Protein AF-A0A1Z5L3X6-F1 (afdb_monomer)

Foldseek 3Di:
DVVVVDAAEDEAELACADPVRHGHCPVPLLVVLLVCVVVRHAEYEYHHPNHDLVCVVPSLVSNVVSNVVNVDHYHYHYPND

Organism: Ornithodoros moubata (NCBI:txid6938)

InterPro domains:
  IPR002241 Glycoside hydrolase, family 27 [PF16499] (1-81)
  IPR002241 Glycoside hydrolase, family 27 [PR00740] (32-49)
  IPR002241 Glycoside hydrolase, family 27 [PR00740] (59-77)
  IPR002241 Glycoside hydrolase, family 27 [PTHR11452] (1-81)
  IPR013785 Aldolase-type TIM barrel [G3DSA:3.20.20.70] (1-81)
  IPR017853 Glycoside hydrolase superfamily [SSF51445] (1-81)

Structure (mmCIF, N/CA/C/O backbone):
data_AF-A0A1Z5L3X6-F1
#
_entry.id   AF-A0A1Z5L3X6-F1
#
loop_
_atom_site.group_PDB
_atom_site.id
_atom_site.type_symbol
_atom_site.label_atom_id
_atom_site.label_alt_id
_atom_site.label_comp_id
_atom_site.label_asym_id
_atom_site.label_entity_id
_atom_site.label_seq_id
_atom_site.pdbx_PDB_ins_code
_atom_site.Cartn_x
_atom_site.Cartn_y
_atom_site.Cartn_z
_atom_site.occupancy
_atom_site.B_iso_or_equiv
_atom_site.auth_seq_id
_atom_site.auth_comp_id
_atom_site.auth_asym_id
_atom_site.auth_atom_id
_atom_site.pdbx_PDB_model_num
ATOM 1 N N . MET A 1 1 ? -6.155 -6.648 18.682 1.00 94.44 1 MET A N 1
ATOM 2 C CA . MET A 1 1 ? -5.481 -5.337 18.580 1.00 94.44 1 MET A CA 1
ATOM 3 C C . MET A 1 1 ? -6.510 -4.204 18.631 1.00 94.44 1 MET A C 1
ATOM 5 O O . MET A 1 1 ? -6.492 -3.497 19.630 1.00 94.44 1 MET A O 1
ATOM 9 N N . HIS A 1 2 ? -7.473 -4.105 17.697 1.00 97.69 2 HIS A N 1
ATOM 10 C CA . HIS A 1 2 ? -8.512 -3.049 17.737 1.00 97.69 2 HIS A CA 1
ATOM 11 C C . HIS A 1 2 ? -9.332 -3.033 19.033 1.00 97.69 2 HIS A C 1
ATOM 13 O O . HIS A 1 2 ? -9.605 -1.965 19.563 1.00 97.69 2 HIS A O 1
ATOM 19 N N . GLY A 1 3 ? -9.625 -4.198 19.627 1.00 98.06 3 GLY A N 1
ATOM 20 C CA . GLY A 1 3 ? -10.287 -4.286 20.942 1.00 98.06 3 GLY A CA 1
ATOM 21 C C . GLY A 1 3 ? -9.504 -3.672 22.117 1.00 98.06 3 GLY A C 1
ATOM 22 O O . GLY A 1 3 ? -10.022 -3.611 23.223 1.00 98.06 3 GLY A O 1
ATOM 23 N N . LYS A 1 4 ? -8.261 -3.224 21.893 1.00 98.00 4 LYS A N 1
ATOM 24 C CA . LYS A 1 4 ? -7.438 -2.467 22.851 1.00 98.00 4 LYS A CA 1
ATOM 25 C C . LYS A 1 4 ? -7.316 -0.976 22.480 1.00 98.00 4 LYS A C 1
ATOM 27 O O . LYS A 1 4 ? -6.465 -0.296 23.037 1.00 98.00 4 LYS A O 1
ATOM 32 N N . GLY A 1 5 ? -8.096 -0.477 21.516 1.00 97.94 5 GLY A N 1
ATOM 33 C CA . GLY A 1 5 ? -8.037 0.917 21.050 1.00 97.94 5 GLY A CA 1
ATOM 34 C C . GLY A 1 5 ? -6.821 1.264 20.178 1.00 97.94 5 GLY A C 1
ATOM 35 O O . GLY A 1 5 ? -6.555 2.438 19.943 1.00 97.94 5 GLY A O 1
ATOM 36 N N . LEU A 1 6 ? -6.072 0.263 19.706 1.00 98.38 6 LEU A N 1
ATOM 37 C CA . LEU A 1 6 ? -4.910 0.442 18.827 1.00 98.38 6 LEU A CA 1
ATOM 38 C C . LEU A 1 6 ? -5.305 0.329 17.342 1.00 98.38 6 LEU A C 1
ATOM 40 O O . LEU A 1 6 ? -6.412 -0.111 17.025 1.00 98.38 6 LEU A O 1
ATOM 44 N N . LYS A 1 7 ? -4.377 0.687 16.442 1.00 98.44 7 LYS A N 1
ATOM 45 C CA . LYS A 1 7 ? -4.495 0.575 14.975 1.00 98.44 7 LYS A CA 1
ATOM 46 C C . LYS A 1 7 ? -3.455 -0.393 14.390 1.00 98.44 7 LYS A C 1
ATOM 48 O O . LYS A 1 7 ? -2.368 -0.530 14.952 1.00 98.44 7 LYS A O 1
ATOM 53 N N . LEU A 1 8 ? -3.781 -1.064 13.281 1.00 98.62 8 LEU A N 1
ATOM 54 C CA . LEU A 1 8 ? -2.912 -2.034 12.601 1.00 98.62 8 LEU A CA 1
ATOM 55 C C . LEU A 1 8 ? -2.157 -1.381 11.443 1.00 98.62 8 LEU A C 1
ATOM 57 O O . LEU A 1 8 ? -2.781 -0.931 10.485 1.00 98.62 8 LEU A O 1
ATOM 61 N N . GLY A 1 9 ? -0.828 -1.410 11.490 1.00 98.62 9 GLY A N 1
ATOM 62 C CA . GLY A 1 9 ? 0.013 -1.141 10.324 1.00 98.62 9 GLY A CA 1
ATOM 63 C C . GLY A 1 9 ? 0.443 -2.431 9.632 1.00 98.62 9 GLY A C 1
ATOM 64 O O . GLY A 1 9 ? 0.714 -3.428 10.303 1.00 98.62 9 GLY A O 1
ATOM 65 N N . ILE A 1 10 ? 0.533 -2.400 8.304 1.00 98.81 10 ILE A N 1
ATOM 66 C CA . ILE A 1 10 ? 1.127 -3.463 7.489 1.00 98.81 10 ILE A CA 1
ATOM 67 C C . ILE A 1 10 ? 2.175 -2.889 6.528 1.00 98.81 10 ILE A C 1
ATOM 69 O O . ILE A 1 10 ? 2.293 -1.675 6.349 1.00 98.81 10 ILE A O 1
ATOM 73 N N . TYR A 1 11 ? 2.951 -3.786 5.931 1.00 98.81 11 TYR A N 1
ATOM 74 C CA . TYR A 1 11 ? 4.038 -3.485 5.016 1.00 98.81 11 TYR A CA 1
ATOM 75 C C . TYR A 1 11 ? 3.811 -4.169 3.668 1.00 98.81 11 TYR A C 1
ATOM 77 O O . TYR A 1 11 ? 3.441 -5.345 3.625 1.00 98.81 11 TYR A O 1
ATOM 85 N N . GLN A 1 12 ? 4.100 -3.447 2.590 1.00 98.75 12 GLN A N 1
ATOM 86 C CA . GLN A 1 12 ? 4.296 -4.011 1.260 1.00 98.75 12 GLN A CA 1
ATOM 87 C C . GLN A 1 12 ? 5.321 -3.192 0.464 1.00 98.75 12 GLN A C 1
ATOM 89 O O . GLN A 1 12 ? 5.863 -2.209 0.963 1.00 98.75 12 G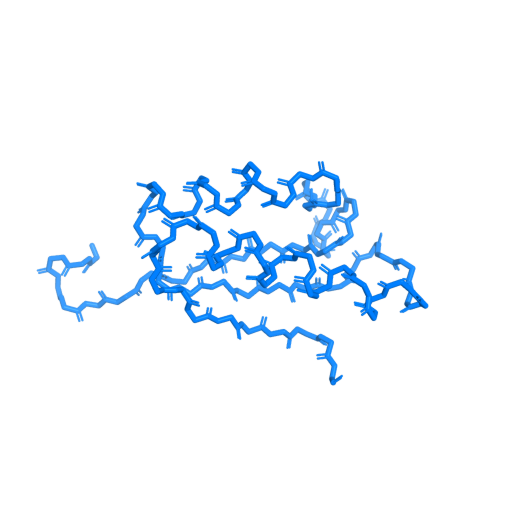LN A O 1
ATOM 94 N N . ASP A 1 13 ? 5.596 -3.609 -0.767 1.00 98.75 13 ASP A N 1
ATOM 95 C CA . ASP A 1 13 ? 6.559 -2.989 -1.672 1.00 98.75 13 ASP A CA 1
ATOM 96 C C . ASP A 1 13 ? 5.911 -2.725 -3.039 1.00 98.75 13 ASP A C 1
ATOM 98 O O . ASP A 1 13 ? 5.121 -3.541 -3.523 1.00 98.75 13 ASP A O 1
ATOM 102 N N . CYS A 1 14 ? 6.219 -1.586 -3.660 1.00 98.19 14 CYS A N 1
ATOM 103 C CA . CYS A 1 14 ? 5.714 -1.242 -4.982 1.00 98.19 14 CYS A CA 1
ATOM 104 C C . CYS A 1 14 ? 6.404 -2.030 -6.108 1.00 98.19 14 CYS A C 1
ATOM 106 O O . CYS A 1 14 ? 5.857 -2.103 -7.205 1.00 98.19 14 CYS A O 1
ATOM 108 N N . GLY A 1 15 ? 7.559 -2.648 -5.858 1.00 98.00 15 GLY A N 1
ATOM 109 C CA . GLY A 1 15 ? 8.251 -3.519 -6.802 1.00 98.00 15 GLY A CA 1
ATOM 110 C C . GLY A 1 15 ? 7.690 -4.941 -6.873 1.00 98.00 15 GLY A C 1
ATOM 111 O O . GLY A 1 15 ? 6.647 -5.275 -6.310 1.00 98.00 15 GLY A O 1
ATOM 112 N N . PHE A 1 16 ? 8.400 -5.817 -7.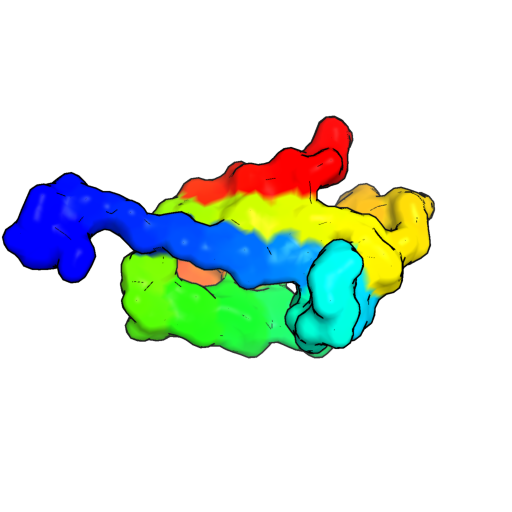592 1.00 97.88 16 PHE A N 1
ATOM 113 C CA . PHE A 1 16 ? 8.012 -7.232 -7.734 1.00 97.88 16 PHE A CA 1
ATOM 114 C C . PHE A 1 16 ? 8.420 -8.102 -6.530 1.00 97.88 16 PHE A C 1
ATOM 116 O O . PHE A 1 16 ? 7.958 -9.238 -6.395 1.00 97.88 16 PHE A O 1
ATOM 123 N N . LYS A 1 17 ? 9.279 -7.584 -5.645 1.00 98.56 17 LYS A N 1
ATOM 124 C CA . LYS A 1 17 ? 9.666 -8.197 -4.370 1.00 98.56 17 LYS A CA 1
ATOM 125 C C . LYS A 1 17 ? 9.797 -7.124 -3.303 1.00 98.56 17 LYS A C 1
ATOM 127 O O . LYS A 1 17 ? 10.178 -6.005 -3.613 1.00 98.56 17 LYS A O 1
ATOM 132 N N . THR A 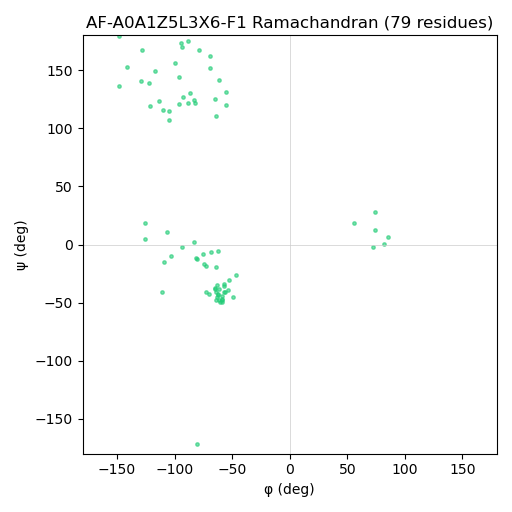1 18 ? 9.581 -7.497 -2.050 1.00 98.69 18 THR A N 1
ATOM 133 C CA . THR A 1 18 ? 9.991 -6.667 -0.917 1.00 98.69 18 THR A CA 1
ATOM 134 C C . THR A 1 18 ? 11.506 -6.628 -0.792 1.00 98.69 18 THR A C 1
ATOM 136 O O . THR A 1 18 ? 12.193 -7.538 -1.262 1.00 98.69 18 THR A O 1
ATOM 139 N N . CYS A 1 19 ? 12.046 -5.651 -0.063 1.00 98.19 19 CYS A N 1
ATOM 140 C CA . CYS A 1 19 ? 13.478 -5.602 0.256 1.00 98.19 19 CYS A CA 1
ATOM 141 C C . CYS A 1 19 ? 14.005 -6.911 0.888 1.00 98.19 19 CYS A C 1
ATOM 143 O O . CYS A 1 19 ? 15.153 -7.288 0.665 1.00 98.19 19 CYS A O 1
ATOM 145 N N . GLY A 1 20 ? 13.156 -7.640 1.627 1.00 98.31 20 GLY A N 1
ATOM 146 C CA . GLY A 1 20 ? 13.469 -8.947 2.220 1.00 98.31 20 GLY A CA 1
ATOM 147 C C . GLY A 1 20 ? 13.312 -10.154 1.283 1.00 98.31 20 GLY A C 1
ATOM 148 O O . GLY A 1 20 ? 13.485 -11.283 1.728 1.00 98.31 20 GLY A O 1
ATOM 149 N N . GLY A 1 21 ? 12.959 -9.947 0.012 1.00 98.31 21 GLY A N 1
ATOM 150 C CA . GLY A 1 21 ? 12.816 -11.002 -0.997 1.00 98.31 21 GLY A CA 1
ATOM 151 C C . GLY A 1 21 ? 11.450 -11.701 -1.041 1.00 98.31 21 GLY A C 1
ATOM 152 O O . GLY A 1 21 ? 11.294 -12.656 -1.803 1.00 98.31 21 GLY A O 1
ATOM 153 N N . TYR A 1 22 ? 10.466 -11.233 -0.269 1.00 98.69 22 TYR A N 1
ATOM 154 C CA . TYR A 1 22 ? 9.081 -11.730 -0.295 1.00 98.69 22 TYR A CA 1
ATOM 155 C C . TYR A 1 22 ? 8.305 -11.152 -1.494 1.00 98.69 22 TYR A C 1
ATOM 157 O O . TYR A 1 22 ? 8.797 -10.209 -2.111 1.00 98.69 22 TYR A O 1
ATOM 165 N N . PRO A 1 23 ? 7.110 -11.668 -1.844 1.00 98.69 23 PRO A N 1
ATOM 166 C CA . PRO A 1 23 ? 6.301 -11.113 -2.934 1.00 98.69 23 PRO A CA 1
ATOM 167 C C . PRO A 1 23 ? 6.005 -9.614 -2.761 1.00 98.69 23 PRO A C 1
ATOM 169 O O . PRO A 1 23 ? 5.601 -9.189 -1.675 1.00 98.69 23 PRO A O 1
ATOM 172 N N . GLY A 1 24 ? 6.236 -8.839 -3.825 1.00 98.56 24 GLY A N 1
ATOM 173 C CA . GLY A 1 24 ? 5.874 -7.422 -3.931 1.00 98.56 24 GLY A CA 1
ATOM 174 C C . GLY A 1 24 ? 4.512 -7.215 -4.608 1.00 98.56 24 GLY A C 1
ATOM 175 O O . GLY A 1 24 ? 3.925 -8.168 -5.121 1.00 98.56 24 GLY A O 1
ATOM 176 N N . SER A 1 25 ? 4.022 -5.973 -4.626 1.00 98.50 25 SER A N 1
ATOM 177 C CA . SER A 1 25 ? 2.661 -5.636 -5.080 1.00 98.50 25 SER A CA 1
ATOM 178 C C . SER A 1 25 ? 2.557 -5.237 -6.561 1.00 98.50 25 SER A C 1
ATOM 180 O O . SER A 1 25 ? 1.456 -4.950 -7.035 1.00 98.50 25 SER A O 1
ATOM 182 N N . LEU A 1 26 ? 3.665 -5.185 -7.316 1.00 98.12 26 LEU A N 1
ATOM 183 C CA . LEU A 1 26 ? 3.644 -4.779 -8.730 1.00 98.12 26 LEU A CA 1
ATOM 184 C C . LEU A 1 26 ? 2.671 -5.645 -9.553 1.00 98.12 26 LEU A C 1
ATOM 186 O O . LEU A 1 26 ? 2.830 -6.861 -9.641 1.00 98.12 26 LEU A O 1
ATOM 190 N N . GLY A 1 27 ? 1.666 -5.011 -10.168 1.00 97.25 27 GLY A N 1
ATOM 191 C CA . GLY A 1 27 ? 0.602 -5.691 -10.924 1.00 97.25 27 GLY A CA 1
ATOM 192 C C . GLY A 1 27 ? -0.543 -6.265 -10.073 1.00 97.25 27 GLY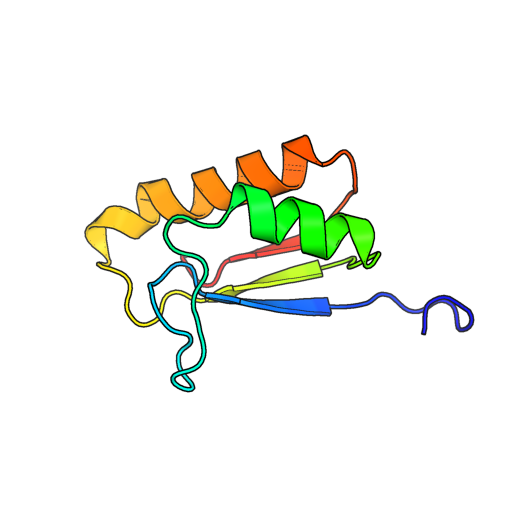 A C 1
ATOM 193 O O . GLY A 1 27 ? -1.488 -6.832 -10.622 1.00 97.25 27 GLY A O 1
ATOM 194 N N . HIS A 1 28 ? -0.496 -6.097 -8.748 1.00 98.44 28 HIS A N 1
ATOM 195 C CA . HIS A 1 28 ? -1.473 -6.634 -7.794 1.00 98.44 28 HIS A CA 1
ATOM 196 C C . HIS A 1 28 ? -2.095 -5.578 -6.861 1.00 98.44 28 HIS A C 1
ATOM 198 O O . HIS A 1 28 ? -2.930 -5.933 -6.032 1.00 98.44 28 HIS A O 1
ATOM 204 N N . TYR A 1 29 ? -1.798 -4.285 -7.046 1.00 98.38 29 TYR A N 1
ATOM 205 C CA . TYR A 1 29 ? -2.223 -3.196 -6.149 1.00 98.38 29 TYR A CA 1
ATOM 206 C C . TYR A 1 29 ? -3.708 -3.199 -5.781 1.00 98.38 29 TYR A C 1
ATOM 208 O O . TYR A 1 29 ? -4.041 -3.071 -4.607 1.00 98.38 29 TYR A O 1
ATOM 216 N N . LYS A 1 30 ? -4.610 -3.393 -6.752 1.00 98.69 30 LYS A N 1
ATOM 217 C CA . LYS A 1 30 ? -6.055 -3.452 -6.479 1.00 98.69 30 LYS A CA 1
ATOM 218 C C . LYS A 1 30 ? -6.408 -4.598 -5.525 1.00 98.69 30 LYS A C 1
ATOM 220 O O . LYS A 1 30 ? -7.093 -4.384 -4.530 1.00 98.69 30 LYS A O 1
ATOM 225 N N . LYS A 1 31 ? -5.915 -5.804 -5.820 1.00 98.81 31 LYS A N 1
ATOM 226 C CA . LYS A 1 31 ? -6.172 -7.005 -5.014 1.00 98.81 31 LYS A CA 1
ATOM 227 C C . LYS A 1 31 ? -5.584 -6.860 -3.610 1.00 98.81 31 LYS A C 1
ATOM 229 O O . LYS A 1 31 ? -6.219 -7.249 -2.631 1.00 98.81 31 LYS A O 1
ATOM 234 N N . ASP A 1 32 ? -4.385 -6.299 -3.514 1.00 98.81 32 ASP A N 1
ATOM 235 C CA . ASP A 1 32 ? -3.695 -6.121 -2.240 1.00 98.81 32 ASP A CA 1
ATOM 236 C C . ASP A 1 32 ? -4.385 -5.046 -1.389 1.00 98.81 32 ASP A C 1
ATOM 238 O O . ASP A 1 32 ? -4.657 -5.286 -0.215 1.00 98.81 32 ASP A O 1
ATOM 242 N N . ALA A 1 33 ? -4.799 -3.922 -1.984 1.00 98.88 33 ALA A N 1
ATOM 243 C CA . ALA A 1 33 ? -5.592 -2.895 -1.307 1.00 98.88 33 ALA A CA 1
ATOM 244 C C . ALA A 1 33 ? -6.925 -3.448 -0.773 1.00 98.88 33 ALA A C 1
ATOM 246 O O . ALA A 1 33 ? -7.242 -3.255 0.403 1.00 98.88 33 ALA A O 1
ATOM 247 N N . GLU A 1 34 ? -7.677 -4.188 -1.598 1.00 98.88 34 GLU A N 1
ATOM 248 C CA . GLU A 1 34 ? -8.910 -4.874 -1.182 1.00 98.88 34 GLU A CA 1
ATOM 249 C C . GLU A 1 34 ? -8.647 -5.838 -0.014 1.00 98.88 34 GLU A C 1
ATOM 251 O O . GLU A 1 34 ? -9.410 -5.877 0.954 1.00 98.88 34 GLU A O 1
ATOM 256 N N . THR A 1 35 ? -7.531 -6.569 -0.063 1.00 98.88 35 THR A N 1
ATOM 257 C CA . THR A 1 35 ? -7.113 -7.495 0.997 1.00 98.88 35 THR A CA 1
ATOM 258 C C . THR A 1 35 ? -6.817 -6.756 2.304 1.00 98.88 35 THR A C 1
ATOM 260 O O . THR A 1 35 ? -7.326 -7.140 3.359 1.00 98.88 35 THR A O 1
ATOM 263 N N . PHE A 1 36 ? -6.050 -5.663 2.258 1.00 98.88 36 PHE A N 1
ATOM 264 C CA . PHE A 1 36 ? -5.729 -4.860 3.442 1.00 98.88 36 PHE A CA 1
ATOM 265 C C . PHE A 1 36 ? -6.983 -4.248 4.067 1.00 98.88 36 PHE A C 1
ATOM 267 O O . PHE A 1 36 ? -7.151 -4.284 5.291 1.00 98.88 36 PHE A O 1
ATOM 274 N N . ALA A 1 37 ? -7.892 -3.734 3.236 1.00 98.81 37 ALA A N 1
ATOM 275 C CA . ALA A 1 37 ? -9.157 -3.187 3.698 1.00 98.81 37 ALA A CA 1
ATOM 276 C C . ALA A 1 37 ? -10.035 -4.257 4.363 1.00 98.81 37 ALA A C 1
ATOM 278 O O . ALA A 1 37 ? -10.547 -4.023 5.461 1.00 98.81 37 ALA A O 1
ATOM 279 N N . ALA A 1 38 ? -10.144 -5.444 3.755 1.00 98.75 38 ALA A N 1
ATOM 280 C CA . ALA A 1 38 ? -10.895 -6.573 4.303 1.00 98.75 38 ALA A CA 1
ATOM 281 C C . ALA A 1 38 ? -10.323 -7.077 5.639 1.00 98.75 38 ALA A C 1
ATOM 283 O O . ALA A 1 38 ? -11.079 -7.465 6.529 1.00 98.75 38 ALA A O 1
ATOM 284 N N . TRP A 1 39 ? -9.000 -7.030 5.821 1.00 98.69 39 TRP A N 1
ATOM 285 C CA . TRP A 1 39 ? -8.342 -7.366 7.092 1.00 98.69 39 TRP A CA 1
ATOM 286 C C . TRP A 1 39 ? -8.478 -6.285 8.170 1.00 98.69 39 TRP A C 1
ATOM 288 O O . TRP A 1 39 ? -8.094 -6.507 9.319 1.00 98.69 39 TRP A O 1
ATOM 298 N N . GLY A 1 40 ? -9.011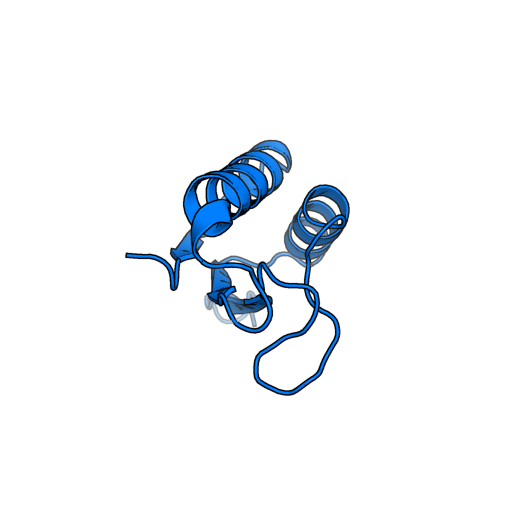 -5.111 7.826 1.00 98.50 40 GLY A N 1
ATOM 299 C CA . GLY A 1 40 ? -9.134 -3.993 8.752 1.00 98.50 40 GLY A CA 1
ATOM 300 C C . GLY A 1 40 ? -7.805 -3.288 9.040 1.00 98.50 40 GLY A C 1
ATOM 301 O O . GLY A 1 40 ? -7.636 -2.729 10.122 1.00 98.50 40 GLY A O 1
ATOM 302 N N . VAL A 1 41 ? -6.857 -3.308 8.101 1.00 98.81 41 VAL A N 1
ATOM 303 C CA . VAL A 1 41 ? -5.601 -2.550 8.206 1.00 98.81 41 VAL A CA 1
ATOM 304 C C . VAL A 1 41 ? -5.897 -1.051 8.280 1.00 98.81 41 VAL A C 1
ATOM 306 O O . VAL A 1 41 ? -6.796 -0.556 7.611 1.00 98.81 41 VAL A O 1
ATOM 309 N N . ASP A 1 42 ? -5.154 -0.312 9.099 1.00 98.81 42 ASP A N 1
ATOM 310 C CA . ASP A 1 42 ? -5.323 1.134 9.288 1.00 98.81 42 ASP A CA 1
ATOM 311 C C . ASP A 1 42 ? -4.176 1.955 8.687 1.00 98.81 42 ASP A C 1
ATOM 313 O O . ASP A 1 42 ? -4.298 3.170 8.547 1.00 98.81 42 ASP A O 1
ATOM 317 N N . MET A 1 43 ? -3.056 1.310 8.361 1.00 98.81 43 MET A N 1
ATOM 318 C CA . MET A 1 43 ? -1.884 1.944 7.771 1.00 98.81 43 MET A CA 1
ATOM 319 C C . MET A 1 43 ? -1.151 0.977 6.841 1.00 98.81 43 MET A C 1
ATOM 321 O O . MET A 1 43 ? -0.900 -0.169 7.215 1.00 98.81 43 MET A O 1
ATOM 325 N N . LEU A 1 44 ? -0.740 1.464 5.674 1.00 98.88 44 LEU A N 1
ATOM 326 C CA . LEU A 1 44 ? 0.183 0.782 4.774 1.00 98.88 44 LEU A CA 1
ATOM 327 C C . LEU A 1 44 ? 1.490 1.575 4.685 1.00 98.88 44 LEU A C 1
ATOM 329 O O . LEU A 1 44 ? 1.481 2.738 4.284 1.00 98.88 44 LEU A O 1
ATOM 333 N N . LYS A 1 45 ? 2.614 0.930 5.006 1.00 98.88 45 LYS A N 1
ATOM 334 C CA . LYS A 1 45 ? 3.936 1.354 4.531 1.00 98.88 45 LYS A CA 1
ATOM 335 C C . LYS A 1 45 ? 4.198 0.686 3.182 1.00 98.88 45 LYS A C 1
ATOM 337 O O . LYS A 1 45 ? 4.209 -0.545 3.129 1.00 98.88 45 LYS A O 1
ATOM 342 N N . LEU A 1 46 ? 4.432 1.480 2.139 1.00 98.75 46 LEU A N 1
ATOM 343 C CA . LEU A 1 46 ? 4.810 0.986 0.815 1.00 98.75 46 LEU A CA 1
ATOM 344 C C . LEU A 1 46 ? 6.263 1.349 0.515 1.00 98.75 46 LEU A C 1
ATOM 346 O O . LEU A 1 46 ? 6.610 2.527 0.436 1.00 98.75 46 LEU A O 1
ATOM 350 N N . ASP A 1 47 ? 7.092 0.321 0.384 1.00 98.69 47 ASP A N 1
ATOM 351 C CA . ASP A 1 47 ? 8.504 0.440 0.036 1.00 98.69 47 ASP A CA 1
ATOM 352 C C . ASP A 1 47 ? 8.733 0.443 -1.480 1.00 98.69 47 ASP A C 1
ATOM 354 O O . ASP A 1 47 ? 7.789 0.281 -2.253 1.00 98.69 47 ASP A O 1
ATOM 358 N N . GLY A 1 48 ? 9.981 0.655 -1.906 1.00 98.00 48 GLY A N 1
ATOM 359 C CA . GLY A 1 48 ? 10.342 0.758 -3.324 1.00 98.00 48 GLY A CA 1
ATOM 360 C C . GLY A 1 48 ? 11.450 -0.179 -3.803 1.00 98.00 48 GLY A C 1
ATOM 361 O O . GLY A 1 48 ? 12.079 0.112 -4.823 1.00 98.00 48 GLY A O 1
ATOM 362 N N . CYS A 1 49 ? 11.767 -1.256 -3.078 1.00 98.06 49 CYS A N 1
ATOM 363 C CA . CYS A 1 49 ? 12.808 -2.177 -3.525 1.00 98.06 49 CYS A CA 1
ATOM 364 C C . CYS A 1 49 ? 12.354 -2.948 -4.769 1.00 98.06 49 CYS A C 1
ATOM 366 O O . CYS A 1 49 ? 11.178 -3.196 -4.990 1.00 98.06 49 CYS A O 1
ATOM 368 N N . TYR A 1 50 ? 13.300 -3.356 -5.617 1.00 97.69 50 TYR A N 1
ATOM 369 C CA . TYR A 1 50 ? 12.987 -4.123 -6.833 1.00 97.69 50 TYR A CA 1
ATOM 370 C C . TYR A 1 50 ? 11.963 -3.437 -7.774 1.00 97.69 50 TYR A C 1
ATOM 372 O O . TYR A 1 50 ? 11.383 -4.089 -8.640 1.00 97.69 50 TYR A O 1
ATOM 380 N N . ALA A 1 51 ? 11.753 -2.126 -7.640 1.00 97.19 51 ALA A N 1
ATOM 381 C CA . ALA A 1 51 ? 11.064 -1.285 -8.610 1.00 97.19 51 ALA A CA 1
ATOM 382 C C . ALA A 1 51 ? 12.091 -0.519 -9.456 1.00 97.19 51 ALA A C 1
ATOM 384 O O . ALA A 1 51 ? 13.224 -0.281 -9.033 1.00 97.19 51 ALA A O 1
ATOM 385 N N . ILE A 1 52 ? 11.697 -0.111 -10.663 1.00 96.00 52 ILE A N 1
ATOM 386 C CA . ILE A 1 52 ? 12.512 0.790 -11.484 1.00 96.00 52 ILE A CA 1
ATOM 387 C C . ILE A 1 52 ? 12.248 2.221 -10.988 1.00 96.00 52 ILE A C 1
ATOM 389 O O . ILE A 1 52 ? 11.091 2.645 -11.033 1.00 96.00 52 ILE A O 1
ATOM 393 N N . PRO A 1 53 ? 13.271 2.984 -10.548 1.00 94.19 53 PRO A N 1
ATOM 394 C CA . PRO A 1 53 ? 13.068 4.307 -9.951 1.00 94.19 53 PRO A CA 1
ATOM 395 C C . PRO A 1 53 ? 12.244 5.272 -10.812 1.00 94.19 53 PRO A C 1
ATOM 397 O O . PRO A 1 53 ? 11.370 5.954 -10.295 1.00 94.19 53 PRO A O 1
ATOM 400 N N . SER A 1 54 ? 12.437 5.265 -12.136 1.00 96.12 54 SER A N 1
ATOM 401 C CA . SER A 1 54 ? 11.692 6.122 -13.074 1.00 96.12 54 SER A CA 1
ATOM 402 C C . SER A 1 54 ? 10.203 5.782 -13.221 1.00 96.12 54 SER A C 1
ATOM 404 O O . SER A 1 54 ? 9.480 6.498 -13.911 1.00 96.12 54 SER A O 1
ATOM 406 N N . PHE A 1 55 ? 9.731 4.687 -12.619 1.00 95.81 55 PHE A N 1
ATOM 407 C CA . PHE A 1 55 ? 8.312 4.338 -12.579 1.00 95.81 55 PHE A CA 1
ATOM 408 C C . PHE A 1 55 ? 7.655 4.636 -11.235 1.00 95.81 55 PHE A C 1
ATOM 410 O O . PHE A 1 55 ? 6.428 4.599 -11.170 1.00 95.81 55 PHE A O 1
ATOM 417 N N . MET A 1 56 ? 8.413 4.975 -10.186 1.00 95.75 56 MET A N 1
ATOM 418 C CA . MET A 1 56 ? 7.834 5.263 -8.867 1.00 95.75 56 MET A CA 1
ATOM 419 C C . MET A 1 56 ? 6.793 6.387 -8.938 1.00 95.75 56 MET A C 1
ATOM 421 O O . MET A 1 56 ? 5.735 6.232 -8.327 1.00 95.75 56 MET A O 1
ATOM 425 N N . ASP A 1 57 ? 7.020 7.368 -9.829 1.00 96.62 57 ASP A N 1
ATOM 426 C CA . ASP A 1 57 ? 6.087 8.433 -10.237 1.00 96.62 57 ASP A CA 1
ATOM 427 C C . ASP A 1 57 ? 4.664 7.982 -10.572 1.00 96.62 57 ASP A C 1
ATOM 429 O O . ASP A 1 57 ? 3.714 8.753 -10.465 1.00 96.62 57 ASP A O 1
ATOM 433 N N . LYS A 1 58 ? 4.509 6.725 -10.983 1.00 97.06 58 LYS A N 1
ATOM 434 C CA . LYS A 1 58 ? 3.235 6.122 -11.376 1.00 97.06 58 LYS A CA 1
ATOM 435 C C . LYS A 1 58 ? 2.771 5.073 -10.372 1.00 97.06 58 LYS A C 1
ATOM 437 O O . LYS A 1 58 ? 1.598 5.045 -10.014 1.00 97.06 58 LYS A O 1
ATOM 442 N N . LEU A 1 59 ? 3.695 4.251 -9.871 1.00 97.69 59 LEU A N 1
ATOM 443 C CA . LEU A 1 59 ? 3.367 3.102 -9.022 1.00 97.69 59 LEU A CA 1
ATOM 444 C C . LEU A 1 59 ? 2.752 3.501 -7.668 1.00 97.69 59 LEU A C 1
ATOM 446 O O . LEU A 1 59 ? 1.831 2.842 -7.188 1.00 97.69 59 LEU A O 1
ATOM 450 N N . TYR A 1 60 ? 3.226 4.578 -7.034 1.00 98.44 60 TYR A N 1
ATOM 451 C CA . TYR A 1 60 ? 2.651 5.017 -5.754 1.00 98.44 60 TYR A CA 1
ATOM 452 C C . TYR A 1 60 ? 1.254 5.650 -5.903 1.00 98.44 60 TYR A C 1
ATOM 454 O O . TYR A 1 60 ? 0.387 5.337 -5.077 1.00 98.44 60 TYR A O 1
ATOM 462 N N . PRO A 1 61 ? 0.980 6.490 -6.925 1.00 98.44 61 PRO A N 1
ATOM 463 C CA . PRO A 1 61 ? -0.379 6.914 -7.244 1.00 98.44 61 PRO A CA 1
ATOM 464 C C . PRO A 1 61 ? -1.325 5.743 -7.504 1.00 98.44 61 PRO A C 1
ATOM 466 O O . PRO A 1 61 ? -2.427 5.749 -6.968 1.00 98.44 61 PRO A O 1
ATOM 469 N N . GLU A 1 62 ? -0.887 4.696 -8.212 1.00 98.31 62 GLU A N 1
ATOM 470 C CA . GLU A 1 62 ? -1.711 3.496 -8.430 1.00 98.31 62 GLU A CA 1
ATOM 471 C C . GLU A 1 62 ? -2.119 2.821 -7.110 1.00 98.31 62 GLU A C 1
ATOM 473 O O . GLU A 1 62 ? -3.292 2.488 -6.922 1.00 98.31 62 GLU A O 1
ATOM 478 N N . MET A 1 63 ? -1.192 2.665 -6.154 1.00 98.62 63 MET A N 1
ATOM 479 C CA . MET A 1 63 ? -1.548 2.159 -4.820 1.00 98.62 63 MET A CA 1
ATOM 480 C C . MET A 1 63 ? -2.467 3.132 -4.066 1.00 98.62 63 MET A C 1
ATOM 482 O O . MET A 1 63 ? -3.389 2.699 -3.378 1.00 98.62 63 MET A O 1
ATOM 486 N N . THR A 1 64 ? -2.257 4.443 -4.204 1.00 98.44 64 THR A N 1
ATOM 487 C CA . THR A 1 64 ? -3.105 5.468 -3.568 1.00 98.44 64 THR A CA 1
ATOM 488 C C . THR A 1 64 ? -4.549 5.373 -4.061 1.00 98.44 64 THR A C 1
ATOM 490 O O . THR A 1 64 ? -5.482 5.336 -3.256 1.00 98.44 64 THR A O 1
ATOM 493 N N . GLU A 1 65 ? -4.741 5.287 -5.377 1.00 98.69 65 GLU A N 1
ATOM 494 C CA . GLU A 1 65 ? -6.048 5.104 -6.007 1.00 98.69 65 GLU A CA 1
ATOM 495 C C . GLU A 1 65 ? -6.688 3.778 -5.590 1.00 98.69 65 GLU A C 1
ATOM 497 O O . GLU A 1 65 ? -7.866 3.751 -5.221 1.00 98.69 65 GLU A O 1
ATOM 502 N N . ALA A 1 66 ? -5.906 2.692 -5.570 1.00 98.81 66 ALA A N 1
ATOM 503 C CA . ALA A 1 66 ? -6.369 1.383 -5.128 1.00 98.81 66 ALA A CA 1
ATOM 504 C C . ALA A 1 66 ? -6.869 1.421 -3.676 1.00 98.81 66 ALA A C 1
ATOM 506 O O . ALA A 1 66 ? -7.999 1.004 -3.423 1.00 98.81 66 ALA A O 1
ATOM 507 N N . LEU A 1 67 ? -6.095 1.984 -2.740 1.00 98.88 67 LEU A N 1
ATOM 508 C CA . LEU A 1 67 ? -6.502 2.151 -1.340 1.00 98.88 67 LEU A CA 1
ATOM 509 C C . LEU A 1 67 ? -7.771 2.998 -1.215 1.00 98.88 67 LEU A C 1
ATOM 511 O O . LEU A 1 67 ? -8.708 2.591 -0.525 1.00 98.88 67 LEU A O 1
ATOM 515 N N . ASN A 1 68 ? -7.835 4.137 -1.911 1.00 98.75 68 ASN A N 1
ATOM 516 C CA . ASN A 1 68 ? -8.994 5.026 -1.871 1.00 98.75 68 ASN A CA 1
ATOM 517 C C . ASN A 1 68 ? -10.267 4.331 -2.388 1.00 98.75 68 ASN A C 1
ATOM 519 O O . ASN A 1 68 ? -11.341 4.479 -1.805 1.00 98.75 68 ASN A O 1
ATOM 523 N N . SER A 1 69 ? -10.143 3.501 -3.429 1.00 98.69 69 SER A N 1
ATOM 524 C CA . SER A 1 69 ? -11.271 2.757 -4.006 1.00 98.69 69 SER A CA 1
ATOM 525 C C . SER A 1 69 ? -11.900 1.731 -3.053 1.00 98.69 69 SER A C 1
ATOM 527 O O . SER A 1 69 ? -13.058 1.360 -3.238 1.00 98.69 69 SER A O 1
ATOM 529 N N . THR A 1 70 ? -11.183 1.308 -2.003 1.00 98.75 70 THR A N 1
ATOM 530 C CA . THR A 1 70 ? -11.715 0.375 -0.993 1.00 98.75 70 THR A CA 1
ATOM 531 C C . THR A 1 70 ? -12.752 1.010 -0.063 1.00 98.75 70 THR A C 1
ATOM 533 O O . THR A 1 70 ? -13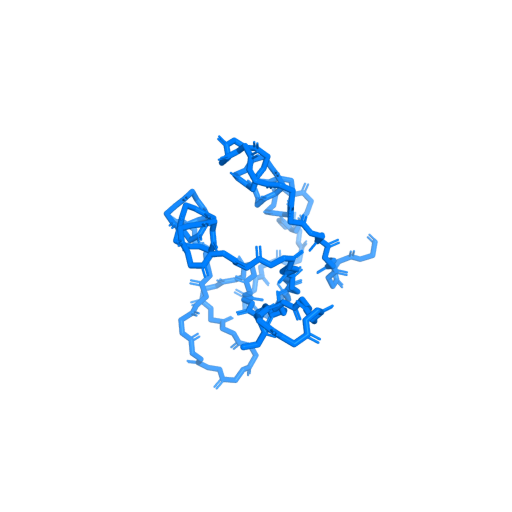.473 0.295 0.631 1.00 98.75 70 THR A O 1
ATOM 536 N N . GLY A 1 71 ? -12.801 2.346 0.013 1.00 98.62 71 GLY A N 1
ATOM 537 C CA . GLY A 1 71 ? -13.655 3.089 0.944 1.00 98.62 71 GLY A CA 1
ATOM 538 C C . GLY A 1 71 ? -13.214 3.034 2.414 1.00 98.62 71 GLY A C 1
ATOM 539 O O . GLY A 1 71 ? -13.841 3.676 3.259 1.00 98.62 71 GLY A O 1
ATOM 540 N N . ARG A 1 72 ? -12.138 2.307 2.751 1.00 98.56 72 ARG A N 1
ATOM 541 C CA . ARG A 1 72 ?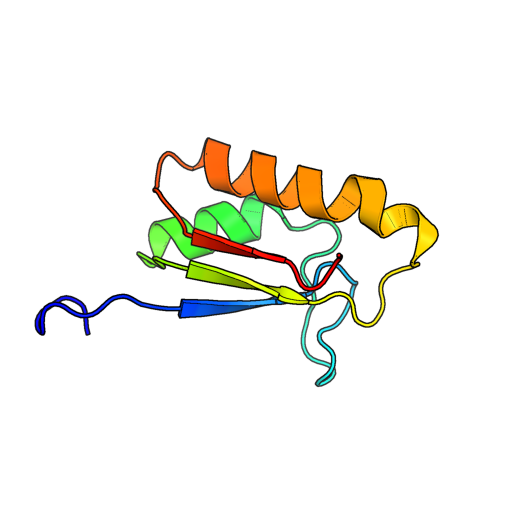 -11.567 2.282 4.103 1.00 98.56 72 ARG A CA 1
ATOM 542 C C . ARG A 1 72 ? -10.464 3.342 4.228 1.00 98.56 72 ARG A C 1
ATOM 544 O O . ARG A 1 72 ? -9.507 3.300 3.461 1.00 98.56 72 ARG A O 1
ATOM 551 N N . PRO A 1 73 ? -10.511 4.234 5.235 1.00 98.62 73 PRO A N 1
ATOM 552 C CA . PRO A 1 73 ? -9.389 5.121 5.526 1.00 98.62 73 PRO A CA 1
ATOM 553 C C . PRO A 1 73 ? -8.157 4.317 5.967 1.00 98.62 73 PRO A C 1
ATOM 555 O O . PRO A 1 73 ? -8.144 3.737 7.054 1.00 98.62 73 PRO A O 1
ATOM 558 N N . ILE A 1 74 ? -7.126 4.294 5.122 1.00 98.88 74 ILE A N 1
ATOM 559 C CA . ILE A 1 74 ? -5.832 3.652 5.383 1.00 98.88 74 ILE A CA 1
ATOM 560 C C . ILE A 1 74 ? -4.758 4.733 5.274 1.00 98.88 74 ILE A C 1
ATOM 562 O O . ILE A 1 74 ? -4.604 5.355 4.225 1.00 98.88 74 ILE A O 1
ATOM 566 N N . LEU A 1 75 ? -4.017 4.975 6.357 1.00 98.75 75 LEU A N 1
ATOM 567 C CA . LEU A 1 75 ? -2.891 5.905 6.340 1.00 98.75 75 LEU A CA 1
ATOM 568 C C . LEU A 1 75 ? -1.802 5.364 5.412 1.00 98.75 75 LEU A C 1
ATOM 570 O O . LEU A 1 75 ? -1.338 4.239 5.589 1.00 98.75 75 LEU A O 1
ATOM 574 N N . PHE A 1 76 ? -1.384 6.166 4.440 1.00 98.69 76 PHE A N 1
ATOM 575 C CA . PHE A 1 76 ? -0.412 5.752 3.437 1.00 98.69 76 PHE A CA 1
ATOM 576 C C . PHE A 1 76 ? 0.955 6.382 3.720 1.00 98.69 76 PHE A C 1
ATOM 578 O O . PHE A 1 76 ? 1.102 7.602 3.703 1.00 98.69 76 PHE A O 1
ATOM 585 N N . SER A 1 77 ? 1.945 5.546 4.034 1.00 98.62 77 SER A N 1
ATOM 586 C CA . SER A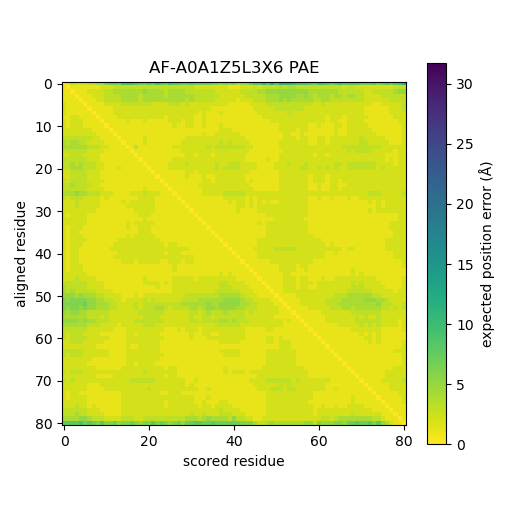 1 77 ? 3.338 5.942 4.249 1.00 98.62 77 SER A CA 1
ATOM 587 C C . SER A 1 77 ? 4.165 5.536 3.034 1.00 98.62 77 SER A C 1
ATOM 589 O O . SER A 1 77 ? 4.439 4.353 2.824 1.00 98.62 77 SER A O 1
ATOM 591 N N . CYS A 1 78 ? 4.552 6.535 2.245 1.00 98.19 78 CYS A N 1
ATOM 592 C CA . CYS A 1 78 ? 5.362 6.365 1.045 1.00 98.19 78 CYS A CA 1
ATOM 593 C C . CYS A 1 78 ? 6.856 6.367 1.389 1.00 98.19 78 CYS A C 1
ATOM 595 O O . CYS A 1 78 ? 7.321 7.285 2.064 1.00 98.19 78 CYS A O 1
ATOM 597 N N . SER A 1 79 ? 7.616 5.381 0.902 1.00 97.81 79 SER A N 1
ATOM 598 C CA . SER A 1 79 ? 9.088 5.447 0.893 1.00 97.81 79 SER A CA 1
ATOM 599 C C . SER A 1 79 ? 9.643 6.271 -0.280 1.00 97.81 79 SER A C 1
ATOM 601 O O . SER A 1 79 ? 10.836 6.573 -0.296 1.00 97.81 79 SER A O 1
ATOM 603 N N . TRP A 1 80 ? 8.814 6.621 -1.269 1.00 95.56 80 TRP A N 1
ATOM 604 C CA . TRP A 1 80 ? 9.189 7.554 -2.333 1.00 95.56 80 TRP A CA 1
ATOM 605 C C . TRP A 1 80 ? 8.999 9.009 -1.846 1.00 95.56 80 TRP A C 1
ATOM 607 O O . TRP A 1 80 ? 7.912 9.307 -1.341 1.00 95.56 80 TRP A O 1
ATOM 617 N N . PRO A 1 81 ? 10.050 9.863 -1.908 1.00 90.94 81 PRO A N 1
ATOM 618 C CA . PRO A 1 81 ? 10.015 11.261 -1.453 1.00 90.94 81 PRO A CA 1
ATOM 619 C C . PRO A 1 81 ? 9.112 12.204 -2.249 1.00 90.94 81 PRO A C 1
ATOM 621 O O . PRO A 1 81 ? 8.958 12.001 -3.473 1.00 90.94 81 PRO A O 1
#

Mean predicted aligned error: 1.87 Å

pLDDT: mean 98.08, std 1.27, range [90.94, 98.88]

Radius of gyration: 12.39 Å; Cα contacts (8 Å, |Δi|>4): 138; chains: 1; bounding box: 27×23×36 Å

Sequence (81 aa):
MHGKGLKLGIYQDCGFKTCGGYPGSLGHYKKDAETFAAWGVDMLKLDGCYAIPSFMDKLYPEMTEALNSTGRPILFSCSWP

Solvent-accessible surface area (backbone atoms only — not comparable to full-atom values): 4590 Å² total; per-residue (Å²): 102,61,94,74,78,51,82,42,75,48,80,52,13,56,5,63,22,26,84,87,69,45,86,26,35,54,97,37,38,58,62,51,29,47,49,39,48,74,73,61,42,37,25,40,37,38,38,61,34,75,43,64,74,92,46,48,86,51,51,54,55,50,41,51,53,28,36,57,73,60,75,51,82,53,49,80,44,68,66,72,134

Nearest PDB structures (foldseek):
  3lx9-assembly1_B  TM=9.843E-01  e=2.094E-10  Homo sapiens
  3tv8-assembly1_B  TM=9.812E-01  e=5.302E-10  Homo sapiens
  3igu-assembly1_B  TM=9.757E-01  e=5.665E-10  Homo sapiens
  1r47-assembly1_A  TM=9.702E-01  e=3.631E-09  Homo sapiens
  1t0o-assembly1_A  TM=9.400E-01  e=1.113E-05  Trichoderma reesei

Secondary structure (DSSP, 8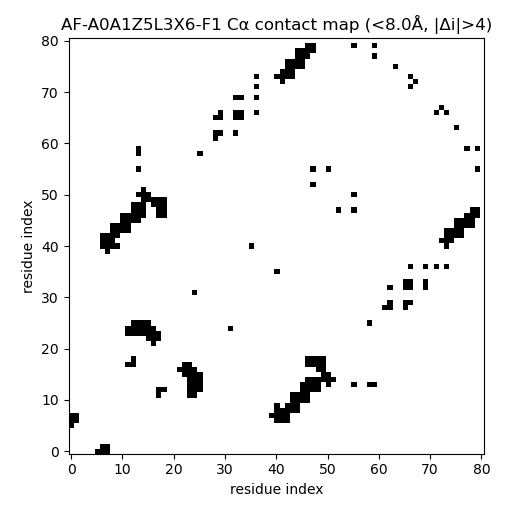-state):
-GGGT---EEEEESSSB-TTSSBP-TTTHHHHHHHHHHTT--EEEEE-TTS-GGGHHHHHHHHHHHHHHT-S--EEEES--